Protein AF-A0A351SEQ8-F1 (afdb_monomer_lite)

Structure (mmCIF, N/CA/C/O backbone):
data_AF-A0A351SEQ8-F1
#
_entry.id   AF-A0A351SEQ8-F1
#
loop_
_atom_site.group_PDB
_atom_site.id
_atom_site.type_symbol
_atom_site.label_atom_id
_atom_site.label_alt_id
_atom_site.label_comp_id
_atom_site.label_asym_id
_atom_site.label_entity_id
_atom_site.label_seq_id
_atom_site.pdbx_PDB_ins_code
_atom_site.Cartn_x
_atom_site.Cartn_y
_atom_site.Cartn_z
_atom_site.occupancy
_atom_site.B_iso_or_equiv
_atom_site.auth_seq_id
_atom_site.auth_comp_id
_atom_site.auth_asym_id
_atom_site.auth_atom_id
_atom_site.pdbx_PDB_model_num
ATOM 1 N N . MET A 1 1 ? 20.688 -8.763 -10.957 1.00 62.00 1 MET A N 1
ATOM 2 C CA . MET A 1 1 ? 19.350 -8.717 -11.572 1.00 62.00 1 MET A CA 1
ATOM 3 C C . MET A 1 1 ? 19.539 -8.120 -12.951 1.00 62.00 1 MET A C 1
ATOM 5 O O . MET A 1 1 ? 20.418 -7.276 -13.072 1.00 62.00 1 MET A O 1
ATOM 9 N N . THR A 1 2 ? 18.855 -8.636 -13.965 1.00 81.44 2 THR A N 1
ATOM 10 C CA . THR A 1 2 ? 19.057 -8.208 -15.357 1.00 81.44 2 THR A CA 1
ATOM 11 C C . THR A 1 2 ? 18.338 -6.882 -15.585 1.00 81.44 2 THR A C 1
ATOM 13 O O . THR A 1 2 ? 17.201 -6.737 -15.138 1.00 81.44 2 THR A O 1
ATOM 16 N N . ASP A 1 3 ? 19.010 -5.930 -16.229 1.00 91.25 3 ASP A N 1
ATOM 17 C CA . ASP A 1 3 ? 18.390 -4.678 -16.660 1.00 91.25 3 ASP A CA 1
ATOM 18 C C . ASP A 1 3 ? 17.286 -4.979 -17.691 1.00 91.25 3 ASP A C 1
ATOM 20 O O . ASP A 1 3 ? 17.449 -5.872 -18.525 1.00 91.25 3 ASP A O 1
ATOM 24 N N . ILE A 1 4 ? 16.165 -4.262 -17.608 1.00 91.19 4 ILE A N 1
ATOM 25 C CA . ILE A 1 4 ? 15.029 -4.365 -18.535 1.00 91.19 4 ILE A CA 1
ATOM 26 C C . ILE A 1 4 ? 14.942 -3.049 -19.298 1.00 91.19 4 ILE A C 1
ATOM 28 O O . ILE A 1 4 ? 14.877 -1.988 -18.681 1.00 91.19 4 ILE A O 1
ATOM 32 N N . TYR A 1 5 ? 14.923 -3.094 -20.622 1.00 91.19 5 TYR A N 1
ATOM 33 C CA . TYR A 1 5 ? 14.703 -1.934 -21.481 1.00 91.19 5 TYR A CA 1
ATOM 34 C C . TYR A 1 5 ? 13.253 -1.889 -21.975 1.00 91.19 5 TYR A C 1
ATOM 36 O O . TYR A 1 5 ? 12.469 -2.813 -21.762 1.00 91.19 5 TYR A O 1
ATOM 44 N N . PHE A 1 6 ? 12.859 -0.785 -22.612 1.00 90.19 6 PHE A N 1
ATOM 45 C CA . PHE A 1 6 ? 11.491 -0.634 -23.114 1.00 90.19 6 PHE A CA 1
ATOM 46 C C . PHE A 1 6 ? 11.160 -1.687 -24.183 1.00 90.19 6 PHE A C 1
ATOM 48 O O . PHE A 1 6 ? 10.068 -2.246 -24.187 1.00 90.19 6 PHE A O 1
ATOM 55 N N . GLU A 1 7 ? 12.123 -1.984 -25.052 1.00 92.44 7 GLU A N 1
ATOM 56 C CA . GLU A 1 7 ? 12.047 -2.978 -26.122 1.00 92.44 7 GLU A CA 1
ATOM 57 C C . GLU A 1 7 ? 11.924 -4.432 -25.642 1.00 92.44 7 GLU A C 1
ATOM 59 O O . GLU A 1 7 ? 11.534 -5.291 -26.433 1.00 92.44 7 GLU A O 1
ATOM 64 N N . ASP A 1 8 ? 12.213 -4.710 -24.367 1.00 92.12 8 ASP A N 1
ATOM 65 C CA . ASP A 1 8 ? 12.061 -6.046 -23.783 1.00 92.12 8 ASP A CA 1
ATOM 66 C C . ASP A 1 8 ? 10.608 -6.338 -23.367 1.00 92.12 8 ASP A C 1
ATOM 68 O O . ASP A 1 8 ? 10.250 -7.496 -23.139 1.00 92.12 8 ASP A O 1
ATOM 72 N N . LEU A 1 9 ? 9.765 -5.303 -23.262 1.00 92.12 9 LEU A N 1
ATOM 73 C CA . LEU A 1 9 ? 8.381 -5.426 -22.814 1.00 92.12 9 LEU A CA 1
ATOM 74 C C . LEU A 1 9 ? 7.409 -5.709 -23.955 1.00 92.12 9 LEU A C 1
ATOM 76 O O . LEU A 1 9 ? 7.449 -5.097 -25.023 1.00 92.12 9 LEU A O 1
ATOM 80 N N . ASN A 1 10 ? 6.434 -6.561 -23.662 1.00 96.19 10 ASN A N 1
ATOM 81 C CA . ASN A 1 10 ? 5.315 -6.865 -24.534 1.00 96.19 10 ASN A CA 1
ATOM 82 C C . ASN A 1 10 ? 3.987 -6.528 -23.852 1.00 96.19 10 ASN A C 1
ATOM 84 O O . ASN A 1 10 ? 3.814 -6.620 -22.633 1.00 96.19 10 ASN A O 1
ATOM 88 N N . VAL A 1 11 ? 2.992 -6.147 -24.657 1.00 96.38 11 VAL A N 1
ATOM 89 C CA . VAL A 1 11 ? 1.634 -5.947 -24.139 1.00 96.38 11 VAL A CA 1
ATOM 90 C C . VAL A 1 11 ? 1.112 -7.270 -23.586 1.00 96.38 11 VAL A C 1
ATOM 92 O O . VAL A 1 11 ? 1.030 -8.263 -24.306 1.00 96.38 11 VAL A O 1
ATOM 95 N N . GLY A 1 12 ? 0.709 -7.248 -22.317 1.00 97.31 12 GLY A N 1
ATOM 96 C CA . GLY A 1 12 ? 0.212 -8.423 -21.606 1.00 97.31 12 GLY A CA 1
ATOM 97 C C . GLY A 1 12 ? 1.214 -9.040 -20.635 1.00 97.31 12 GLY A C 1
ATOM 98 O O . GLY A 1 12 ? 0.834 -9.975 -19.934 1.00 97.31 12 GLY A O 1
ATOM 99 N N . ASP A 1 13 ? 2.439 -8.516 -20.542 1.00 95.69 13 ASP A N 1
ATOM 100 C CA . ASP A 1 13 ? 3.397 -8.960 -19.530 1.00 95.69 13 ASP A CA 1
ATOM 101 C C . ASP A 1 13 ? 2.843 -8.776 -18.110 1.00 95.69 13 ASP A C 1
ATOM 103 O O . ASP A 1 13 ? 2.233 -7.758 -17.767 1.00 95.69 13 ASP A O 1
ATOM 107 N N . ILE A 1 14 ? 3.061 -9.790 -17.270 1.00 95.50 14 ILE A N 1
ATOM 108 C CA . ILE A 1 14 ? 2.580 -9.830 -15.888 1.00 95.50 14 ILE A CA 1
ATOM 109 C C . ILE A 1 14 ? 3.778 -9.948 -14.957 1.00 95.50 14 ILE A C 1
ATOM 111 O O . ILE A 1 14 ? 4.490 -10.949 -14.964 1.00 95.50 14 ILE A O 1
ATOM 115 N N . PHE A 1 15 ? 3.928 -8.964 -14.074 1.00 94.31 15 PHE A N 1
ATOM 116 C CA . PHE A 1 15 ? 4.949 -8.965 -13.034 1.00 94.31 15 PHE A CA 1
ATOM 117 C C . PHE A 1 15 ? 4.298 -9.125 -11.669 1.00 94.31 15 PHE A C 1
ATOM 119 O O . PHE A 1 15 ? 3.387 -8.384 -11.296 1.00 94.31 15 PHE A O 1
ATOM 126 N N . LYS A 1 16 ? 4.765 -10.114 -10.907 1.00 96.38 16 LYS A N 1
ATOM 127 C CA . LYS A 1 16 ? 4.195 -10.440 -9.602 1.00 96.38 16 LYS A CA 1
ATOM 128 C C . LYS A 1 16 ? 4.983 -9.752 -8.493 1.00 96.38 16 LYS A C 1
ATOM 130 O O . LYS A 1 16 ? 6.189 -9.941 -8.371 1.00 96.38 16 LYS A O 1
ATOM 135 N N . SER A 1 17 ? 4.297 -8.982 -7.654 1.00 97.12 17 SER A N 1
ATOM 136 C CA . SER A 1 17 ? 4.885 -8.454 -6.423 1.00 97.12 17 SER A CA 1
ATOM 137 C C . SER A 1 17 ? 4.957 -9.539 -5.339 1.00 97.12 17 SER A C 1
ATOM 139 O O . SER A 1 17 ? 4.224 -10.534 -5.395 1.00 97.12 17 SER A O 1
ATOM 141 N N . PRO A 1 18 ? 5.756 -9.343 -4.279 1.00 97.12 18 PRO A N 1
ATOM 142 C CA . PRO A 1 18 ? 5.560 -10.097 -3.048 1.00 97.12 18 PRO A CA 1
ATOM 143 C C . PRO A 1 18 ? 4.172 -9.820 -2.443 1.00 97.12 18 PRO A C 1
ATOM 145 O O . PRO A 1 18 ? 3.528 -8.814 -2.746 1.00 97.12 18 PRO A O 1
ATOM 148 N N . GLY A 1 19 ? 3.718 -10.717 -1.566 1.00 97.06 19 GLY A N 1
ATOM 149 C CA . GLY A 1 19 ? 2.525 -10.502 -0.747 1.00 97.06 19 GLY A CA 1
ATOM 150 C C . GLY A 1 19 ? 2.833 -9.693 0.515 1.00 97.06 19 GLY A C 1
ATOM 151 O O . GLY A 1 19 ? 3.967 -9.679 0.999 1.00 97.06 19 GLY A O 1
ATOM 152 N N . ARG A 1 20 ? 1.808 -9.046 1.073 1.00 96.81 20 ARG A N 1
ATOM 153 C CA . ARG A 1 20 ? 1.856 -8.405 2.392 1.00 96.81 20 ARG A CA 1
ATOM 154 C C . ARG A 1 20 ? 0.548 -8.666 3.126 1.00 96.81 20 ARG A C 1
ATOM 156 O O . ARG A 1 20 ? -0.517 -8.349 2.608 1.00 96.81 20 ARG A O 1
ATOM 163 N N . THR A 1 21 ? 0.644 -9.201 4.337 1.00 97.94 21 THR A N 1
ATOM 164 C CA . THR A 1 21 ? -0.492 -9.280 5.260 1.00 97.94 21 THR A CA 1
ATOM 165 C C . THR A 1 21 ? -0.758 -7.896 5.838 1.00 97.94 21 THR A C 1
ATOM 167 O O . THR A 1 21 ? 0.173 -7.250 6.318 1.00 97.94 21 THR A O 1
ATOM 170 N N . VAL A 1 22 ? -2.012 -7.449 5.786 1.00 97.75 22 VAL A N 1
ATOM 171 C CA . VAL A 1 22 ? -2.464 -6.215 6.440 1.00 97.75 22 VAL A CA 1
ATOM 172 C C . VAL A 1 22 ? -3.034 -6.573 7.803 1.00 97.75 22 VAL A C 1
ATOM 174 O O . VAL A 1 22 ? -3.792 -7.533 7.934 1.00 97.75 22 VAL A O 1
ATOM 177 N N . THR A 1 23 ? -2.652 -5.809 8.816 1.00 97.31 23 THR A N 1
ATOM 178 C CA . THR A 1 23 ? -3.081 -5.992 10.203 1.00 97.31 23 THR A CA 1
ATOM 179 C C . THR A 1 23 ? -3.746 -4.725 10.726 1.00 97.31 23 THR A C 1
ATOM 181 O O . THR A 1 23 ? -3.631 -3.655 10.127 1.00 97.31 23 THR A O 1
ATOM 184 N N . GLN A 1 24 ? -4.387 -4.809 11.894 1.00 95.94 24 GLN A N 1
ATOM 185 C CA . GLN A 1 24 ? -4.917 -3.615 12.556 1.00 95.94 24 GLN A CA 1
ATOM 186 C C . GLN A 1 24 ? -3.839 -2.561 12.843 1.00 95.94 24 GLN A C 1
ATOM 188 O O . GLN A 1 24 ? -4.136 -1.372 12.793 1.00 95.94 24 GLN A O 1
ATOM 193 N N . ALA A 1 25 ? -2.592 -2.971 13.097 1.00 97.75 25 ALA A N 1
ATOM 194 C CA . ALA A 1 25 ? -1.503 -2.028 13.323 1.00 97.75 25 ALA A CA 1
ATOM 195 C C . ALA A 1 25 ? -1.276 -1.127 12.099 1.00 97.75 25 ALA A C 1
ATOM 197 O O . ALA A 1 25 ? -1.062 0.072 12.262 1.00 97.75 25 ALA A O 1
ATOM 198 N N . ASP A 1 26 ? -1.390 -1.673 10.883 1.00 98.19 26 ASP A N 1
ATOM 199 C CA . ASP A 1 26 ? -1.293 -0.890 9.649 1.00 98.19 26 ASP A CA 1
ATOM 200 C C . ASP A 1 26 ? -2.451 0.112 9.526 1.00 98.19 26 ASP A C 1
ATOM 202 O O . ASP A 1 26 ? -2.224 1.267 9.174 1.00 98.19 26 ASP A O 1
ATOM 206 N N . VAL A 1 27 ? -3.679 -0.311 9.852 1.00 98.06 27 VAL A N 1
ATOM 207 C CA . VAL A 1 27 ? -4.882 0.539 9.787 1.00 98.06 27 VAL A CA 1
ATOM 208 C C . VAL A 1 27 ? -4.791 1.696 10.782 1.00 98.06 27 VAL A C 1
ATOM 210 O O . VAL A 1 27 ? -4.992 2.8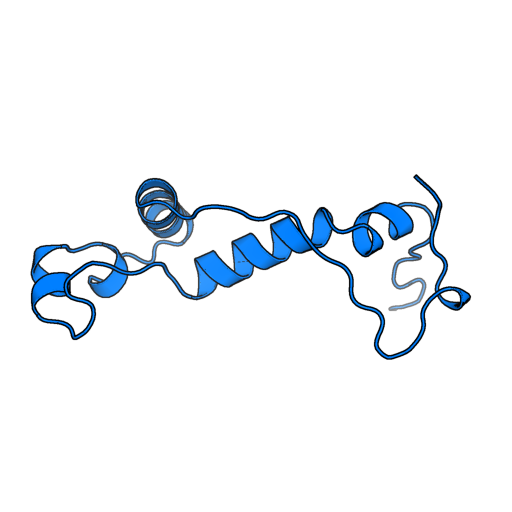50 10.408 1.00 98.06 27 VAL A O 1
ATOM 213 N N . VAL A 1 28 ? -4.419 1.412 12.032 1.00 97.75 28 VAL A N 1
ATOM 214 C CA . VAL A 1 28 ? -4.258 2.432 13.079 1.00 97.75 28 VAL A CA 1
ATOM 215 C C . VAL A 1 28 ? -3.108 3.383 12.744 1.00 97.75 28 VAL A C 1
ATOM 217 O O . VAL A 1 28 ? -3.259 4.598 12.866 1.00 97.75 28 VAL A O 1
ATOM 220 N N . ALA A 1 29 ? -1.974 2.859 12.269 1.00 98.38 29 ALA A N 1
ATOM 221 C CA . ALA A 1 29 ? -0.850 3.691 11.849 1.00 98.38 29 ALA A CA 1
ATOM 222 C C . ALA A 1 29 ? -1.221 4.594 10.665 1.00 98.38 29 ALA A C 1
ATOM 224 O O . ALA A 1 29 ? -0.838 5.762 10.643 1.00 98.38 29 ALA A O 1
ATOM 225 N N . PHE A 1 30 ? -1.989 4.084 9.699 1.00 98.56 30 PHE A N 1
ATOM 226 C CA . PHE A 1 30 ? -2.425 4.869 8.550 1.00 98.56 30 PHE A CA 1
ATOM 227 C C . PHE A 1 30 ? -3.454 5.933 8.926 1.00 98.56 30 PHE A C 1
ATOM 229 O O . PHE A 1 30 ? -3.356 7.051 8.426 1.00 98.56 30 PHE A O 1
ATOM 236 N N . ALA A 1 31 ? -4.383 5.642 9.842 1.00 98.38 31 ALA A N 1
ATOM 237 C CA . ALA A 1 31 ? -5.264 6.658 10.421 1.00 98.38 31 ALA A CA 1
ATOM 238 C C . ALA A 1 31 ? -4.444 7.780 11.081 1.00 98.38 31 ALA A C 1
ATOM 240 O O . ALA A 1 31 ? -4.678 8.958 10.824 1.00 98.38 31 ALA A O 1
ATOM 241 N N . GLY A 1 32 ? -3.406 7.415 11.844 1.00 98.56 32 GLY A N 1
ATOM 242 C CA . GLY A 1 32 ? -2.464 8.362 12.443 1.00 98.56 32 GLY A CA 1
ATOM 243 C C . GLY A 1 32 ? -1.705 9.216 11.429 1.00 98.56 32 GLY A C 1
ATOM 244 O O . GLY A 1 32 ? -1.597 10.427 11.604 1.00 98.56 32 GLY A O 1
ATOM 245 N N . LEU A 1 33 ? -1.202 8.595 10.362 1.00 98.38 33 LEU A N 1
ATOM 246 C CA . LEU A 1 33 ? -0.443 9.266 9.307 1.00 98.38 33 LEU A CA 1
ATOM 247 C C . LEU A 1 33 ? -1.315 10.200 8.457 1.00 98.38 33 LEU A C 1
ATOM 249 O O . LEU A 1 33 ? -0.895 11.304 8.125 1.00 98.38 33 LEU A O 1
ATOM 253 N N . SER A 1 34 ? -2.498 9.733 8.061 1.00 98.31 34 SER A N 1
ATOM 254 C CA . SER A 1 34 ? -3.387 10.438 7.131 1.00 98.31 34 SER A CA 1
ATOM 255 C C . SER A 1 34 ? -4.318 11.438 7.817 1.00 98.31 34 SE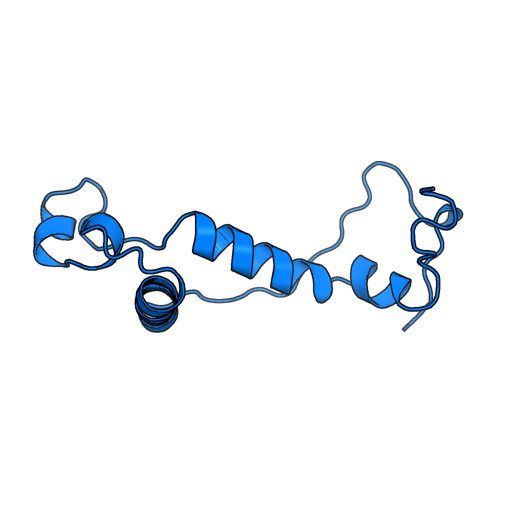R A C 1
ATOM 257 O O . SER A 1 34 ? -4.818 12.348 7.162 1.00 98.31 34 SER A O 1
ATOM 259 N N . GLY A 1 35 ? -4.572 11.265 9.116 1.00 98.25 35 GLY A N 1
ATOM 260 C CA . GLY A 1 35 ? -5.616 11.982 9.845 1.00 98.25 35 GLY A CA 1
ATOM 261 C C . GLY A 1 35 ? -7.029 11.439 9.600 1.00 98.25 35 GLY A C 1
ATOM 262 O O . GLY A 1 35 ? -7.984 11.990 10.148 1.00 98.25 35 GLY A O 1
ATOM 263 N N . ASP A 1 36 ? -7.186 10.373 8.808 1.00 98.06 36 ASP A N 1
ATOM 264 C CA . ASP A 1 36 ? -8.481 9.738 8.563 1.00 98.06 36 ASP A CA 1
ATOM 265 C C . ASP A 1 36 ? -8.840 8.755 9.686 1.00 98.06 36 ASP A C 1
ATOM 267 O O . ASP A 1 36 ? -8.457 7.580 9.683 1.00 98.06 36 ASP A O 1
ATOM 271 N N . TYR A 1 37 ? -9.616 9.265 10.641 1.00 97.75 37 TYR A N 1
ATOM 272 C CA . TYR A 1 37 ? -10.160 8.519 11.773 1.00 97.75 37 TYR A CA 1
ATOM 273 C C . TYR A 1 37 ? -11.634 8.138 11.599 1.00 97.75 37 TYR A C 1
ATOM 275 O O . TYR A 1 37 ? -12.319 7.940 12.606 1.00 97.75 37 TYR A O 1
ATOM 283 N N . MET A 1 38 ? -12.158 8.048 10.369 1.00 97.19 38 MET A N 1
ATOM 284 C CA . MET A 1 38 ? -13.554 7.645 10.176 1.00 97.19 38 MET A CA 1
ATOM 285 C C . MET A 1 38 ? -13.879 6.345 10.944 1.00 97.19 38 MET A C 1
ATOM 287 O O . MET A 1 38 ? -13.113 5.383 10.843 1.00 97.19 38 MET A O 1
ATOM 291 N N . PRO A 1 39 ? -15.028 6.266 11.652 1.00 97.19 39 PRO A N 1
ATOM 292 C CA . PRO A 1 39 ? -15.380 5.115 12.493 1.00 97.19 39 PRO A CA 1
ATOM 293 C C . PRO A 1 39 ? -15.347 3.764 11.773 1.00 97.19 39 PRO A C 1
ATOM 295 O O . PRO A 1 39 ? -15.038 2.745 12.382 1.00 97.19 39 PRO A O 1
ATOM 298 N N . LEU A 1 40 ? -15.591 3.753 10.458 1.00 97.19 40 LEU A N 1
ATOM 299 C CA . LEU A 1 40 ? -15.499 2.556 9.618 1.00 97.19 40 LEU A CA 1
ATOM 300 C C . LEU A 1 40 ? -14.116 1.875 9.671 1.00 97.19 40 LEU A C 1
ATOM 302 O O . LEU A 1 40 ? -14.019 0.670 9.448 1.00 97.19 40 LEU A O 1
ATOM 306 N N . HIS A 1 41 ? -13.058 2.635 9.963 1.00 97.88 41 HIS A N 1
ATOM 307 C CA . HIS A 1 41 ? -11.680 2.149 10.028 1.00 97.88 41 HIS A CA 1
ATOM 308 C C . HIS A 1 41 ? -11.157 1.989 11.461 1.00 97.88 41 HIS A C 1
ATOM 310 O O . HIS A 1 41 ? -10.174 1.282 11.674 1.00 97.88 41 HIS A O 1
ATOM 316 N N . THR A 1 42 ? -11.784 2.634 12.448 1.00 97.00 42 THR A N 1
ATOM 317 C CA . THR A 1 42 ? -11.178 2.841 13.777 1.00 97.00 42 THR A CA 1
ATOM 318 C C . THR A 1 42 ? -12.051 2.414 14.954 1.00 97.00 42 THR A C 1
ATOM 320 O O . THR A 1 42 ? -11.519 2.223 16.047 1.00 97.00 42 THR A O 1
ATOM 323 N N . ASP A 1 43 ? -13.359 2.230 14.762 1.00 97.12 43 ASP A N 1
ATOM 324 C CA . ASP A 1 43 ? -14.309 1.973 15.845 1.00 97.12 43 ASP A CA 1
ATOM 325 C C . ASP A 1 43 ? -14.937 0.578 15.720 1.00 97.12 43 ASP A C 1
ATOM 327 O O . ASP A 1 43 ? -15.705 0.277 14.803 1.00 97.12 43 ASP A O 1
ATOM 331 N N . ILE A 1 44 ? -14.612 -0.282 16.685 1.00 96.50 44 ILE A N 1
ATOM 332 C CA . ILE A 1 44 ? -15.098 -1.663 16.759 1.00 96.50 44 ILE A CA 1
ATOM 333 C C . ILE A 1 44 ? -16.611 -1.722 17.003 1.00 96.50 44 ILE A C 1
ATOM 335 O O . ILE A 1 44 ? -17.283 -2.575 16.425 1.00 96.50 44 ILE A O 1
ATOM 339 N N . GLU A 1 45 ? -17.167 -0.839 17.834 1.00 97.69 45 GLU A N 1
ATOM 340 C CA . GLU A 1 45 ? -18.603 -0.835 18.125 1.00 97.69 45 GLU A CA 1
ATOM 341 C C . GLU A 1 45 ? -19.401 -0.340 16.921 1.00 97.69 45 GLU A C 1
ATOM 343 O O . GLU A 1 45 ? -20.429 -0.928 16.576 1.00 97.69 45 GLU A O 1
ATOM 348 N N . TYR A 1 46 ? -18.886 0.671 16.218 1.00 97.25 46 TYR A N 1
ATOM 349 C CA . TYR A 1 46 ? -19.442 1.074 14.930 1.00 97.25 46 TYR A CA 1
ATOM 350 C C . TYR A 1 46 ? -19.370 -0.073 13.914 1.00 97.25 46 TYR A C 1
ATOM 352 O O . TYR A 1 46 ? -20.380 -0.393 13.284 1.00 97.25 46 TYR A O 1
ATOM 360 N N . GLY A 1 47 ? -18.218 -0.744 13.800 1.00 96.38 47 GLY A N 1
ATOM 361 C CA . GLY A 1 47 ? -17.991 -1.867 12.885 1.00 96.38 47 GLY A CA 1
ATOM 362 C C . GLY A 1 47 ? -19.036 -2.980 13.008 1.00 96.38 47 GLY A C 1
ATOM 363 O O . GLY A 1 47 ? -19.559 -3.430 11.985 1.00 96.38 47 GLY A O 1
ATOM 364 N N . LYS A 1 48 ? -19.433 -3.343 14.238 1.00 97.38 48 LYS A N 1
ATOM 365 C CA . LYS A 1 48 ? -20.488 -4.341 14.518 1.00 97.38 48 LYS A CA 1
ATOM 366 C C . LYS A 1 48 ? -21.845 -4.002 13.896 1.00 97.38 48 LYS A C 1
ATOM 368 O O . LYS A 1 48 ? -22.633 -4.906 13.636 1.00 97.38 48 LYS A O 1
ATOM 373 N N . SER A 1 49 ? -22.138 -2.716 13.691 1.00 97.12 49 SER A N 1
ATOM 374 C CA . SER A 1 49 ? -23.390 -2.260 13.069 1.00 97.12 49 SER A CA 1
ATOM 375 C C . SER A 1 49 ? -23.355 -2.286 11.537 1.00 97.12 49 SER A C 1
ATOM 377 O O . SER A 1 49 ? -24.394 -2.159 10.888 1.00 97.12 49 SER A O 1
ATOM 379 N N . THR A 1 50 ? -22.169 -2.449 10.946 1.00 97.19 50 THR A N 1
ATOM 380 C CA . THR A 1 50 ? -21.972 -2.491 9.495 1.00 97.19 50 THR A CA 1
ATOM 381 C C . THR A 1 50 ? -22.066 -3.920 8.959 1.00 97.19 50 THR A C 1
ATOM 383 O O . THR A 1 50 ? -21.959 -4.893 9.703 1.00 97.19 50 THR A O 1
ATOM 386 N N . MET A 1 51 ? -22.179 -4.069 7.636 1.00 97.75 51 MET A N 1
ATOM 387 C CA . MET A 1 51 ? -22.140 -5.383 6.976 1.00 97.75 51 MET A CA 1
ATOM 388 C C . MET A 1 51 ? -20.808 -6.135 7.137 1.00 97.75 51 MET A C 1
ATOM 390 O O . MET A 1 51 ? -20.756 -7.329 6.855 1.00 97.75 51 MET A O 1
ATOM 394 N N . TYR A 1 52 ? -19.741 -5.449 7.553 1.00 96.62 52 TYR A N 1
ATOM 395 C CA . TYR A 1 52 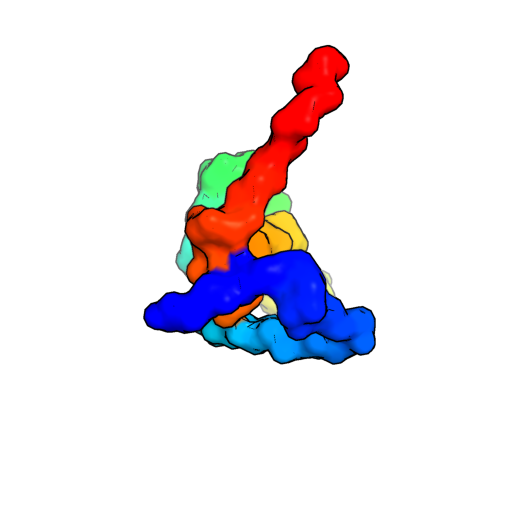? -18.418 -6.045 7.732 1.00 96.62 52 TYR A CA 1
ATOM 396 C C . TYR A 1 52 ? -18.245 -6.671 9.121 1.00 96.62 52 TYR A C 1
ATOM 398 O O . TYR A 1 52 ? -17.405 -7.547 9.285 1.00 96.62 52 TYR A O 1
ATOM 406 N N . GLY A 1 53 ? -19.031 -6.243 10.117 1.00 97.06 53 GLY A N 1
ATOM 407 C CA . GLY A 1 53 ? -18.954 -6.734 11.498 1.00 97.06 53 GLY A CA 1
ATOM 408 C C . GLY A 1 53 ? -17.724 -6.271 12.293 1.00 97.06 53 GLY A C 1
ATOM 409 O O . GLY A 1 53 ? -17.679 -6.470 13.505 1.00 97.06 53 GLY A O 1
ATOM 410 N N . GLU A 1 54 ? -16.756 -5.623 11.646 1.00 96.12 54 GLU A N 1
ATOM 411 C CA . GLU A 1 54 ? -15.515 -5.115 12.232 1.00 96.12 54 GLU A CA 1
ATOM 412 C C . GLU A 1 54 ? -14.978 -3.907 11.435 1.00 96.12 54 GLU A C 1
ATOM 414 O O . GLU A 1 54 ? -15.432 -3.666 10.310 1.00 96.12 54 GLU A O 1
ATOM 419 N N . PRO A 1 55 ? -14.024 -3.132 11.985 1.00 96.44 55 PRO A N 1
ATOM 420 C CA . PRO A 1 55 ? -13.349 -2.083 11.232 1.00 96.44 55 PRO A CA 1
ATOM 421 C C . PRO A 1 55 ? -12.556 -2.654 10.054 1.00 96.44 55 PRO A C 1
ATOM 423 O O . PRO A 1 55 ? -11.837 -3.642 10.197 1.00 96.44 55 PRO A O 1
ATOM 426 N N . ILE A 1 56 ? -12.634 -1.991 8.903 1.00 97.25 56 ILE A N 1
ATOM 427 C CA . ILE A 1 56 ? -11.924 -2.401 7.684 1.00 97.25 56 ILE A CA 1
ATOM 428 C C . ILE A 1 56 ? -10.788 -1.434 7.354 1.00 97.25 56 ILE A C 1
ATOM 430 O O . ILE A 1 56 ? -10.795 -0.283 7.778 1.00 97.25 56 ILE A O 1
ATOM 434 N N . ALA A 1 57 ? -9.807 -1.875 6.570 1.00 97.88 57 ALA A N 1
ATOM 435 C CA . ALA A 1 57 ? -8.703 -1.019 6.139 1.00 97.88 57 ALA A CA 1
ATOM 436 C C . ALA A 1 57 ? -9.167 0.142 5.237 1.00 97.88 57 ALA A C 1
ATOM 438 O O . ALA A 1 57 ? -10.117 0.004 4.463 1.00 97.88 57 ALA A O 1
ATOM 439 N N . HIS A 1 58 ? -8.454 1.273 5.285 1.00 98.38 58 HIS A N 1
ATOM 440 C CA . HIS A 1 58 ? -8.663 2.390 4.361 1.00 98.38 58 HIS A CA 1
ATOM 441 C C . HIS A 1 58 ? -8.407 1.954 2.914 1.00 98.38 58 HIS A C 1
ATOM 443 O O . HIS A 1 58 ? -7.425 1.268 2.623 1.00 98.38 58 HIS A O 1
ATOM 449 N N . GLY A 1 59 ? -9.214 2.440 1.969 1.00 97.12 59 GLY A N 1
ATOM 450 C CA . GLY A 1 59 ? -8.940 2.212 0.544 1.00 97.12 59 GLY A CA 1
ATOM 451 C C . GLY A 1 59 ? -7.575 2.776 0.123 1.00 97.12 59 GLY A C 1
ATOM 452 O O . GLY A 1 59 ? -6.806 2.116 -0.579 1.00 97.12 59 GLY A O 1
ATOM 453 N N . LEU A 1 60 ? -7.229 3.966 0.629 1.00 98.19 60 LEU A N 1
ATOM 454 C CA . LEU A 1 60 ? -5.938 4.606 0.364 1.00 98.19 60 LEU A CA 1
ATOM 455 C C . LEU A 1 60 ? -4.758 3.854 0.990 1.00 98.19 60 LEU A C 1
ATOM 457 O O . LEU A 1 60 ? -3.702 3.809 0.367 1.00 98.19 60 LEU A O 1
ATOM 461 N N . LEU A 1 61 ? -4.933 3.193 2.141 1.00 98.44 61 LEU A N 1
ATOM 462 C CA . LEU A 1 61 ? -3.904 2.309 2.703 1.00 98.44 61 LEU A CA 1
ATOM 463 C C . LEU A 1 61 ? -3.567 1.186 1.714 1.00 98.44 61 LEU A C 1
ATOM 465 O O . LEU A 1 61 ? -2.393 0.926 1.449 1.00 98.44 61 LEU A O 1
ATOM 469 N N . GLY A 1 62 ? -4.588 0.562 1.119 1.00 98.06 62 GLY A N 1
ATOM 470 C CA . GLY A 1 62 ? -4.407 -0.454 0.082 1.00 98.06 62 GLY A CA 1
ATOM 471 C C . GLY A 1 62 ? -3.611 0.065 -1.119 1.00 98.06 62 GLY A C 1
ATOM 472 O O . GLY A 1 62 ? -2.655 -0.582 -1.547 1.00 98.06 62 GLY A O 1
ATOM 473 N N . LEU A 1 63 ? -3.941 1.261 -1.617 1.00 97.94 63 LEU A N 1
ATOM 474 C CA . LEU A 1 63 ? -3.221 1.895 -2.728 1.00 97.94 63 LEU A CA 1
ATOM 475 C C . LEU A 1 63 ? -1.774 2.262 -2.365 1.00 97.94 63 LEU A C 1
ATOM 477 O O . LEU A 1 63 ? -0.860 2.011 -3.152 1.00 97.94 63 LEU A O 1
ATOM 481 N N . SER A 1 64 ? -1.537 2.798 -1.166 1.00 98.12 64 SER A N 1
ATOM 482 C CA . SER A 1 64 ? -0.187 3.096 -0.677 1.00 98.12 64 SER A CA 1
ATOM 483 C C . SER A 1 64 ? 0.664 1.829 -0.561 1.00 98.12 64 SER A C 1
ATOM 485 O O . SER A 1 64 ? 1.827 1.824 -0.966 1.00 98.12 64 SER A O 1
ATOM 487 N N . ILE A 1 65 ? 0.085 0.729 -0.068 1.00 98.12 65 ILE A N 1
ATOM 488 C CA . ILE A 1 65 ? 0.759 -0.573 -0.018 1.00 98.12 65 ILE A CA 1
ATOM 489 C C . ILE A 1 65 ? 1.038 -1.095 -1.428 1.00 98.12 65 ILE A C 1
ATOM 491 O O . ILE A 1 65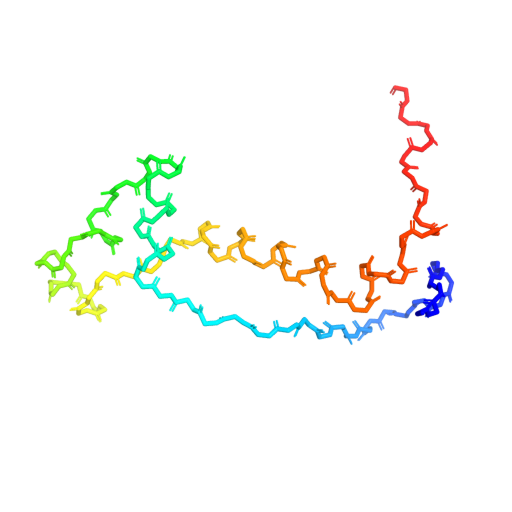 ? 2.156 -1.538 -1.682 1.00 98.12 65 ILE A O 1
ATOM 495 N N . ALA A 1 66 ? 0.066 -1.033 -2.341 1.00 97.50 66 ALA A N 1
ATOM 496 C CA . ALA A 1 66 ? 0.232 -1.489 -3.719 1.00 97.50 66 ALA A CA 1
ATOM 497 C C . ALA A 1 66 ? 1.377 -0.751 -4.430 1.00 97.50 66 ALA A C 1
ATOM 499 O O . ALA A 1 66 ? 2.201 -1.392 -5.077 1.00 97.50 66 ALA A O 1
ATOM 500 N N . SER A 1 67 ? 1.494 0.565 -4.228 1.00 96.88 67 SER A N 1
ATOM 501 C CA . SER A 1 67 ? 2.622 1.362 -4.728 1.00 96.88 67 SER A CA 1
ATOM 502 C C . SER A 1 67 ? 3.970 0.859 -4.185 1.00 96.88 67 SER A C 1
ATOM 504 O O . SER A 1 67 ? 4.895 0.593 -4.950 1.00 96.88 67 SER A O 1
ATOM 506 N N . GLY A 1 68 ? 4.073 0.610 -2.875 1.00 96.62 68 GLY A N 1
ATOM 507 C CA . GLY A 1 68 ? 5.287 0.040 -2.277 1.00 96.62 68 GLY A CA 1
ATOM 508 C C . GLY A 1 68 ? 5.567 -1.423 -2.658 1.00 96.62 68 GLY A C 1
ATOM 509 O O . GLY A 1 68 ? 6.704 -1.879 -2.568 1.00 96.62 68 GLY A O 1
ATOM 510 N N . LEU A 1 69 ? 4.554 -2.191 -3.066 1.00 97.56 69 LEU A N 1
ATOM 511 C CA . LEU A 1 69 ? 4.726 -3.543 -3.602 1.00 97.56 69 LEU A CA 1
ATOM 512 C C . LEU A 1 69 ? 5.176 -3.517 -5.066 1.00 97.56 69 LEU A C 1
ATOM 514 O O . LEU A 1 69 ? 5.995 -4.349 -5.454 1.00 97.56 69 LEU A O 1
ATOM 518 N N . PHE A 1 70 ? 4.696 -2.549 -5.851 1.00 95.75 70 PHE A N 1
ATOM 519 C CA . PHE A 1 70 ? 5.122 -2.333 -7.231 1.00 95.75 70 PHE A CA 1
ATOM 520 C C . PHE A 1 70 ? 6.633 -2.102 -7.322 1.00 95.75 70 PHE A C 1
ATOM 522 O O . PHE A 1 70 ? 7.288 -2.748 -8.137 1.00 95.75 70 PHE A O 1
ATOM 529 N N . THR A 1 71 ? 7.214 -1.288 -6.432 1.00 93.69 71 THR A N 1
ATOM 530 C CA . THR A 1 71 ? 8.670 -1.025 -6.411 1.00 93.69 71 THR A CA 1
ATOM 531 C C . THR A 1 71 ? 9.522 -2.266 -6.133 1.00 93.69 71 THR A C 1
ATOM 533 O O . THR A 1 71 ? 10.738 -2.238 -6.298 1.00 93.69 71 THR A O 1
ATOM 536 N N . ARG A 1 72 ? 8.889 -3.367 -5.715 1.00 94.12 72 ARG A N 1
ATOM 537 C CA . ARG A 1 72 ? 9.516 -4.655 -5.400 1.00 94.12 72 ARG A CA 1
ATOM 538 C C . ARG A 1 72 ? 9.212 -5.732 -6.445 1.00 94.12 72 ARG A C 1
ATOM 540 O O . ARG A 1 72 ? 9.478 -6.905 -6.192 1.00 94.12 72 ARG A O 1
ATOM 547 N N . THR A 1 73 ? 8.600 -5.360 -7.566 1.00 95.06 73 THR A N 1
ATOM 548 C CA . THR A 1 73 ? 8.416 -6.242 -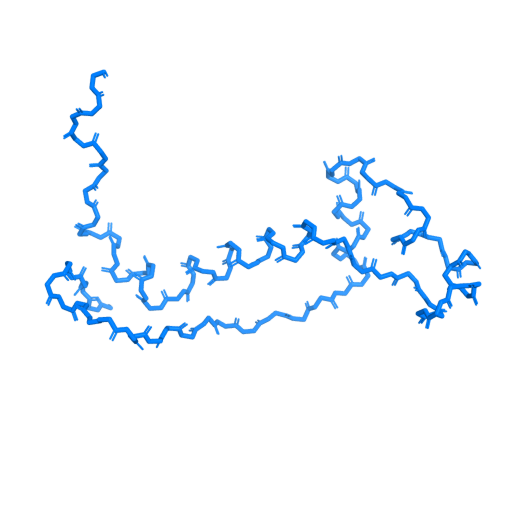8.725 1.00 95.06 73 THR A CA 1
ATOM 549 C C . THR A 1 73 ? 9.702 -6.325 -9.535 1.00 95.06 73 THR A C 1
ATOM 551 O O . THR A 1 73 ? 10.484 -5.377 -9.533 1.00 95.06 73 THR A O 1
ATOM 554 N N . GLU A 1 74 ? 9.875 -7.420 -10.281 1.00 92.62 74 GLU A N 1
ATOM 555 C CA . GLU A 1 74 ? 10.992 -7.568 -11.225 1.00 92.62 74 GLU A CA 1
ATOM 556 C C . GLU A 1 74 ? 11.049 -6.414 -12.231 1.00 92.62 74 GLU A C 1
ATOM 558 O O . GLU A 1 74 ? 12.135 -5.922 -12.519 1.00 92.62 74 GLU A O 1
ATOM 563 N N . LEU A 1 75 ? 9.887 -5.924 -12.678 1.00 91.81 75 LEU A N 1
ATOM 564 C CA . LEU A 1 75 ? 9.772 -4.762 -13.557 1.00 91.81 75 LEU A CA 1
ATOM 565 C C . LEU A 1 75 ? 10.410 -3.512 -12.942 1.00 91.81 75 LEU A C 1
ATOM 567 O O . LEU A 1 75 ? 11.287 -2.900 -13.542 1.00 91.81 75 LEU A O 1
ATOM 571 N N . ALA A 1 76 ? 9.994 -3.136 -11.730 1.00 90.88 76 ALA A N 1
ATOM 572 C CA . ALA A 1 76 ? 10.496 -1.923 -11.089 1.00 90.88 76 ALA A CA 1
ATOM 573 C C . ALA A 1 76 ? 11.990 -2.014 -10.758 1.00 90.88 76 ALA A C 1
ATOM 575 O O . ALA A 1 76 ? 12.710 -1.024 -10.861 1.00 90.88 76 ALA A O 1
ATOM 576 N N . THR A 1 77 ? 12.471 -3.198 -10.378 1.00 90.62 77 THR A N 1
ATOM 577 C CA . THR A 1 77 ? 13.883 -3.410 -10.054 1.00 90.62 77 THR A CA 1
ATOM 578 C C . THR A 1 77 ? 14.772 -3.563 -11.292 1.00 90.62 77 THR A C 1
ATOM 580 O O . THR A 1 77 ? 15.930 -3.159 -11.244 1.00 90.62 77 THR A O 1
ATOM 583 N N . GLY A 1 78 ? 14.251 -4.102 -12.399 1.00 89.44 78 GLY A N 1
ATOM 584 C CA . GLY A 1 78 ? 14.957 -4.196 -13.684 1.00 89.44 78 GLY A CA 1
ATOM 585 C C . GLY A 1 78 ? 15.102 -2.844 -14.387 1.00 89.44 78 GLY A C 1
ATOM 586 O O . GLY A 1 78 ? 16.000 -2.659 -15.200 1.00 89.44 78 GLY A O 1
ATOM 587 N N . PHE A 1 79 ? 14.267 -1.874 -14.019 1.00 87.31 79 PHE A N 1
ATOM 588 C CA . PHE A 1 79 ? 14.265 -0.525 -14.577 1.00 87.31 79 PHE A CA 1
ATOM 589 C C . PHE A 1 79 ? 15.210 0.479 -13.911 1.00 87.31 79 PHE A C 1
ATOM 591 O O . PHE A 1 79 ? 15.370 1.595 -14.406 1.00 87.31 79 PHE A O 1
ATOM 598 N N . VAL A 1 80 ? 15.854 0.106 -12.803 1.00 85.38 80 VAL A N 1
ATOM 599 C CA . VAL A 1 80 ? 16.656 1.028 -11.979 1.00 85.38 80 VAL A CA 1
ATOM 600 C C . VAL A 1 80 ? 17.751 1.746 -12.782 1.00 85.38 80 VAL A C 1
ATOM 602 O O . VAL A 1 80 ? 18.033 2.907 -12.497 1.00 85.38 80 VAL A O 1
ATOM 605 N N . ASN A 1 81 ? 18.330 1.092 -13.795 1.00 84.75 81 ASN A N 1
ATOM 606 C CA . ASN A 1 81 ? 19.417 1.651 -14.610 1.00 84.75 81 ASN A CA 1
ATOM 607 C C . ASN A 1 81 ? 18.990 2.092 -16.018 1.00 84.75 81 ASN A C 1
ATOM 609 O O . ASN A 1 81 ? 19.810 2.623 -16.764 1.00 84.75 81 ASN A O 1
ATOM 613 N N . THR A 1 82 ? 17.738 1.850 -16.404 1.00 85.44 82 THR A N 1
ATOM 614 C CA . THR A 1 82 ? 17.275 2.001 -17.793 1.00 85.44 82 THR A CA 1
ATOM 615 C C . THR A 1 82 ? 16.143 3.010 -17.934 1.00 85.44 82 THR A C 1
ATOM 617 O O . THR A 1 82 ? 15.920 3.531 -19.028 1.00 85.44 82 THR A O 1
ATOM 620 N N . VAL A 1 83 ? 15.449 3.350 -16.842 1.00 80.75 83 VAL A N 1
ATOM 621 C CA . VAL A 1 83 ? 14.451 4.420 -16.854 1.00 80.75 83 VAL A CA 1
ATOM 622 C C . VAL A 1 83 ? 15.148 5.762 -17.005 1.00 80.75 83 VAL A C 1
ATOM 624 O O . VAL A 1 83 ? 15.812 6.263 -16.099 1.00 80.75 83 VAL A O 1
ATOM 627 N N . MET A 1 84 ? 14.928 6.386 -18.156 1.00 76.69 84 MET A N 1
ATOM 628 C CA . MET A 1 84 ? 15.147 7.813 -18.304 1.00 76.69 84 MET A CA 1
ATOM 629 C C . MET A 1 84 ? 13.910 8.545 -17.783 1.00 76.69 84 MET A C 1
ATOM 631 O O . MET A 1 84 ? 12.786 8.268 -18.204 1.00 76.69 84 MET A O 1
ATOM 635 N N . ALA A 1 85 ? 14.110 9.486 -16.859 1.00 71.31 85 ALA A N 1
ATOM 636 C CA . ALA A 1 85 ? 13.065 10.438 -16.494 1.00 71.31 85 ALA A CA 1
ATOM 637 C C . ALA A 1 85 ? 12.661 11.280 -17.722 1.00 71.31 85 ALA A C 1
ATOM 639 O O . ALA A 1 85 ? 13.303 11.210 -18.770 1.00 71.31 85 ALA A O 1
ATOM 640 N N . LEU A 1 86 ? 11.616 12.101 -17.585 1.00 55.53 86 LEU A N 1
ATOM 641 C CA . LEU A 1 86 ? 11.182 13.061 -18.607 1.00 55.53 86 LEU A CA 1
ATOM 642 C C . LEU A 1 86 ? 12.287 14.093 -18.904 1.00 55.53 86 LEU A C 1
ATOM 644 O O . LEU A 1 86 ? 12.281 15.212 -18.399 1.00 55.53 86 LEU A O 1
ATOM 648 N N . LEU A 1 87 ? 13.252 13.703 -19.732 1.00 58.22 87 LEU A N 1
ATOM 649 C CA . LEU A 1 87 ? 14.217 14.575 -20.381 1.00 58.22 87 LEU A CA 1
ATOM 650 C C . LEU A 1 87 ? 13.449 15.369 -21.443 1.00 58.22 87 LEU A C 1
ATOM 652 O O . LEU A 1 87 ? 13.300 14.907 -22.570 1.00 58.22 87 LEU A O 1
ATOM 656 N N . GLY A 1 88 ? 12.906 16.529 -21.065 1.00 51.69 88 GLY A N 1
ATOM 657 C CA . GLY A 1 88 ? 12.274 17.454 -22.015 1.00 51.69 88 GLY A CA 1
ATOM 658 C C . GLY A 1 88 ? 10.879 17.967 -21.660 1.00 51.69 88 GLY A C 1
ATOM 659 O O . GLY A 1 88 ? 10.210 18.491 -22.544 1.00 51.69 88 GLY A O 1
ATOM 660 N N . LEU A 1 89 ? 10.424 17.848 -20.408 1.00 45.78 89 LEU A N 1
ATOM 661 C CA . LEU A 1 89 ? 9.405 18.784 -19.925 1.00 45.78 89 LEU A CA 1
ATOM 662 C C . LEU A 1 89 ? 10.103 20.115 -19.624 1.00 45.78 89 LEU A C 1
ATOM 664 O O . LEU A 1 89 ? 10.708 20.266 -18.563 1.00 45.78 89 LEU A O 1
ATOM 668 N N . GLU A 1 90 ? 10.075 21.026 -20.596 1.00 52.59 90 GLU A N 1
ATOM 669 C CA . GLU A 1 90 ? 10.139 22.467 -20.317 1.00 52.59 90 GLU A CA 1
ATOM 670 C C . GLU A 1 90 ? 8.820 22.940 -19.691 1.00 52.59 90 GLU A C 1
ATOM 672 O O . GLU A 1 90 ? 7.748 22.437 -20.109 1.00 52.59 90 GLU A O 1
#

Sequence (90 aa):
MTDIYFEDLNVGDIFKSPGRTVTQADVVAFAGLSGDYMPLHTDIEYGKSTMYGEPIAHGLLGLSIASGLFTRTELATGFVNTVMALLGLE

Radius of gyration: 18.74 Å; chains: 1; bounding box: 43×33×44 Å

pLDDT: mean 92.15,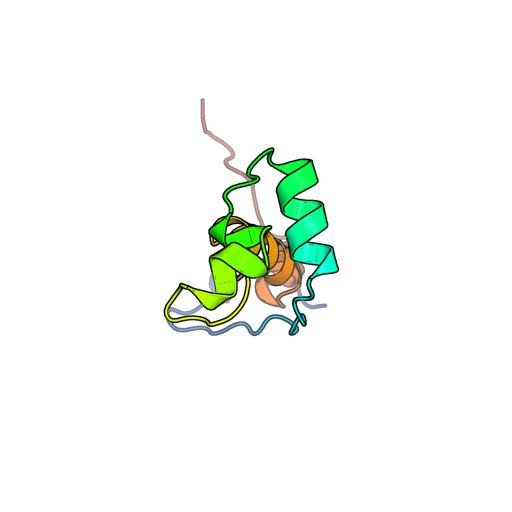 std 11.33, range [45.78, 98.56]

Secondary structure (DSSP, 8-state):
-----GGG--TT---PPPP----HHHHHHHHHHH----HHHH-HHHHHHSTTSS----HHHHHHHHHHHHTTSHHHHHTTTT----TT--

Foldseek 3Di:
DAADAPVNDDPPDDWDFDDDDDDLVLLVVVCVVVVPPPCLAPPQVVCCVDPNNGRDHDPVSVVVVVVVRVCRTPVNVSHPPHDDDPPDPD